Protein AF-A0A974WZS3-F1 (afdb_monomer)

pLDDT: mean 86.83, std 19.79, range [39.84, 98.69]

Sequence (137 aa):
MKKLIKIKSWFLALTVVLAVFVGTGCDVDNNHLTLREFTDHLSKSGVKVEQVQPIEADVIKAQKAVAVKIAGSEIGVYKFNIDFKNQAKRLKRIHKNGYVYMLGLKFPVVVKGTFVLVNVHKNPEKHKILKALETFK

Solvent-accessible surface area (backbone atoms only — not comparable to full-atom values): 8282 Å² total; per-residue (Å²): 136,90,80,88,81,89,79,75,96,74,84,72,90,76,88,88,74,85,75,80,75,72,74,77,67,82,68,48,74,32,52,85,60,51,75,63,57,51,55,51,47,36,42,77,58,72,39,66,71,78,46,77,44,81,47,80,24,66,66,76,61,35,74,40,30,32,36,40,29,34,85,95,33,67,27,43,41,32,34,40,51,59,90,41,65,69,38,34,55,47,51,54,49,35,60,75,67,39,39,49,60,50,98,89,40,83,41,60,46,51,70,58,68,34,34,40,31,32,49,48,92,77,30,88,55,33,67,56,54,55,57,35,52,73,77,64,100

Radius of gyration: 24.81 Å; Cα contacts (8 Å, |Δi|>4): 198; chains: 1; bounding box: 29×34×100 Å

Nearest PDB structures (foldseek):
  4ocv-assembly1_A  TM=4.855E-01  e=3.730E-01  Bifidobacterium longum subsp. infantis ATCC 15697 = JCM 1222 = DSM 20088
  7tmu-assembly4_D  TM=3.097E-01  e=2.311E-01  Yersinia pestis CO92
  6st5-assembly1_A  TM=4.375E-01  e=1.234E+00  Bacillus licheniformis
  5jh6-assembly1_A  TM=3.667E-01  e=1.234E+00  Homo sapiens
  7bmk-assembly1_B  TM=3.391E-01  e=1.031E+00  Homo sapiens

Mean predicted aligned error: 9.91 Å

Secondary structure (DSSP, 8-state):
----------------------------GGGG--HHHHHHHHHHTT--EEEEEE--GGGGT-SEEEEEEETTEEEEEEE--TTSHHHHHHHHHHHHHTEEEETTEEEEEEEETTEEEESGGGSTTHHHHHHHHHS--

Foldseek 3Di:
DDDDDDDDDDPDDPDDPPPPPPVPPVPLVCLVPDPVNVVVLLVVLVFDFPDKAWDDQCQLDAPGWIWTATPNDTKIKGFHRVVDVVSVVSLVVCVVVQWDDGPNDIFGWDDQRRIIMTPLVVDPCSVSSVVSSVPND

Structure (mmCIF, N/CA/C/O backbone):
data_AF-A0A974WZS3-F1
#
_entry.id   AF-A0A974WZS3-F1
#
loop_
_atom_site.group_PDB
_atom_site.id
_atom_site.type_symbol
_atom_site.label_atom_id
_atom_site.label_alt_id
_atom_site.label_comp_id
_atom_site.label_asym_id
_atom_site.label_entity_id
_atom_site.label_seq_id
_atom_site.pdbx_PDB_ins_code
_atom_site.Cartn_x
_atom_site.Cartn_y
_atom_site.Cartn_z
_atom_site.occupancy
_atom_site.B_iso_or_equiv
_atom_site.auth_seq_id
_atom_site.auth_comp_id
_atom_site.auth_asym_id
_atom_site.auth_atom_id
_atom_site.pdbx_PDB_model_num
ATOM 1 N N . MET A 1 1 ? -12.797 16.249 -84.310 1.00 39.84 1 MET A N 1
ATOM 2 C CA . MET A 1 1 ? -12.777 14.768 -84.251 1.00 39.84 1 MET A CA 1
ATOM 3 C C . MET A 1 1 ? -12.375 14.331 -82.850 1.00 39.84 1 MET A C 1
ATOM 5 O O . MET A 1 1 ? -11.511 14.951 -82.250 1.00 39.84 1 MET A O 1
ATOM 9 N N . LYS A 1 2 ? -13.082 13.331 -82.316 1.00 41.84 2 LYS A N 1
ATOM 10 C CA . LYS A 1 2 ? -12.991 12.807 -80.945 1.00 41.84 2 LYS A CA 1
ATOM 11 C C . LYS A 1 2 ? -11.599 12.242 -80.630 1.00 41.84 2 LYS A C 1
ATOM 13 O O . LYS A 1 2 ? -11.083 11.481 -81.441 1.00 41.84 2 LYS A O 1
ATOM 18 N N . LYS A 1 3 ? -11.108 12.459 -79.404 1.00 41.38 3 LYS A N 1
ATOM 19 C CA . LYS A 1 3 ? -10.597 11.375 -78.540 1.00 41.38 3 LYS A CA 1
ATOM 20 C C . LYS A 1 3 ? -10.484 11.838 -77.083 1.00 41.38 3 LYS A C 1
ATOM 22 O O . LYS A 1 3 ? -9.566 12.546 -76.694 1.00 41.38 3 LYS A O 1
ATOM 27 N N . LEU A 1 4 ? -11.473 11.402 -76.302 1.00 45.81 4 LEU A N 1
ATOM 28 C CA . LEU A 1 4 ? -11.401 11.251 -74.853 1.00 45.81 4 LEU A CA 1
ATOM 29 C C . LEU A 1 4 ? -10.250 10.308 -74.497 1.00 45.81 4 LEU A C 1
ATOM 31 O O . LEU A 1 4 ? -10.203 9.189 -75.007 1.00 45.81 4 LEU A O 1
ATOM 35 N N . ILE A 1 5 ? -9.410 10.712 -73.550 1.00 46.03 5 ILE A N 1
ATOM 36 C CA . ILE A 1 5 ? -8.570 9.794 -72.782 1.00 46.03 5 ILE A CA 1
ATOM 37 C C . ILE A 1 5 ? -8.863 10.069 -71.303 1.00 46.03 5 ILE A C 1
ATOM 39 O O . ILE A 1 5 ? -8.359 11.010 -70.701 1.00 46.03 5 ILE A O 1
ATOM 43 N N . LYS A 1 6 ? -9.765 9.254 -70.742 1.00 48.22 6 LYS A N 1
ATOM 44 C CA . LYS A 1 6 ? -9.979 9.109 -69.298 1.00 48.22 6 LYS A CA 1
ATOM 45 C C . LYS A 1 6 ? -8.771 8.372 -68.723 1.00 48.22 6 LYS A C 1
ATOM 47 O O . LYS A 1 6 ? -8.599 7.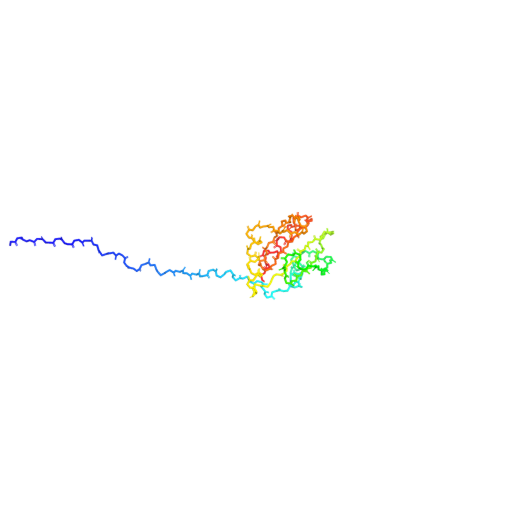193 -69.026 1.00 48.22 6 LYS A O 1
ATOM 52 N N . ILE A 1 7 ? -7.989 9.016 -67.860 1.00 53.88 7 ILE A N 1
ATOM 53 C CA . ILE A 1 7 ? -6.983 8.328 -67.042 1.00 53.88 7 ILE A CA 1
ATOM 54 C C . ILE A 1 7 ? -7.296 8.567 -65.562 1.00 53.88 7 ILE A C 1
ATOM 56 O O . ILE A 1 7 ? -7.048 9.623 -64.998 1.00 53.88 7 ILE A O 1
ATOM 60 N N . LYS A 1 8 ? -7.942 7.532 -65.015 1.00 40.69 8 LYS A N 1
ATOM 61 C CA . LYS A 1 8 ? -7.890 6.984 -63.654 1.00 40.69 8 LYS A CA 1
ATOM 62 C C . LYS A 1 8 ? -7.770 7.962 -62.478 1.00 40.69 8 LYS A C 1
ATOM 64 O O . LYS A 1 8 ? -6.693 8.341 -62.040 1.00 40.69 8 LYS A O 1
ATOM 69 N N . SER A 1 9 ? -8.944 8.186 -61.886 1.00 52.47 9 SER A N 1
ATOM 70 C CA . SER A 1 9 ? -9.182 8.260 -60.442 1.00 52.47 9 SER A CA 1
ATOM 71 C C . SER A 1 9 ? -8.251 7.317 -59.664 1.00 52.47 9 SER A C 1
ATOM 73 O O . SER A 1 9 ? -8.446 6.107 -59.695 1.00 52.47 9 SER A O 1
ATOM 75 N N . TRP A 1 10 ? -7.220 7.887 -59.037 1.00 48.75 10 TRP A N 1
ATOM 76 C CA . TRP A 1 10 ? -6.419 7.324 -57.939 1.00 48.75 10 TRP A CA 1
ATOM 77 C C . TRP A 1 10 ? -5.463 8.407 -57.412 1.00 48.75 10 TRP A C 1
ATOM 79 O O . TRP A 1 10 ? -4.250 8.242 -57.365 1.00 48.75 10 TRP A O 1
ATOM 89 N N . PHE A 1 11 ? -6.017 9.552 -57.008 1.00 44.28 11 PHE A N 1
ATOM 90 C CA . PHE A 1 11 ? -5.315 10.430 -56.074 1.00 44.28 11 PHE A CA 1
ATOM 91 C C . PHE A 1 11 ? -5.720 9.999 -54.670 1.00 44.28 11 PHE A C 1
ATOM 93 O O . PHE A 1 11 ? -6.739 10.422 -54.128 1.00 44.28 11 PHE A O 1
ATOM 100 N N . LEU A 1 12 ? -4.945 9.034 -54.167 1.00 47.12 12 LEU A N 1
ATOM 101 C CA . LEU A 1 12 ? -4.974 8.554 -52.796 1.00 47.12 12 LEU A CA 1
ATOM 102 C C . LEU A 1 12 ? -4.981 9.743 -51.834 1.00 47.12 12 LEU A C 1
ATOM 104 O O . LEU A 1 12 ? -4.123 10.621 -51.908 1.00 47.12 12 LEU A O 1
ATOM 108 N N . ALA A 1 13 ? -5.944 9.702 -50.917 1.00 49.38 13 ALA A N 1
ATOM 109 C CA . ALA A 1 13 ? -6.003 10.489 -49.702 1.00 49.38 13 ALA A CA 1
ATOM 110 C C . ALA A 1 13 ? -4.684 10.350 -48.926 1.00 49.38 13 ALA A C 1
ATOM 112 O O . ALA A 1 13 ? -4.463 9.392 -48.187 1.00 49.38 13 ALA A O 1
ATOM 113 N N . LEU A 1 14 ? -3.785 11.300 -49.146 1.00 50.16 14 LEU A N 1
ATOM 114 C CA . LEU A 1 14 ? -2.580 11.497 -48.364 1.00 50.16 14 LEU A CA 1
ATOM 115 C C . LEU A 1 14 ? -2.917 12.553 -47.301 1.00 50.16 14 LEU A C 1
ATOM 117 O O . LEU A 1 14 ? -3.597 13.521 -47.618 1.00 50.16 14 LEU A O 1
ATOM 121 N N . THR A 1 15 ? -2.432 12.330 -46.076 1.00 49.62 15 THR A N 1
ATOM 122 C CA . THR A 1 15 ? -2.374 13.265 -44.929 1.00 49.62 15 THR A CA 1
ATOM 123 C C . THR A 1 15 ? -3.603 13.441 -44.017 1.00 49.62 15 THR A C 1
ATOM 125 O O . THR A 1 15 ? -3.897 14.544 -43.572 1.00 49.62 15 THR A O 1
ATOM 128 N N . VAL A 1 16 ? -4.225 12.344 -43.562 1.00 51.34 16 VAL A N 1
ATOM 129 C CA . VAL A 1 16 ? -4.921 12.323 -42.249 1.00 51.34 16 VAL A CA 1
ATOM 130 C C . VAL A 1 16 ? -4.456 11.127 -41.423 1.00 51.34 16 VAL A C 1
ATOM 132 O O . VAL A 1 16 ? -5.199 10.178 -41.255 1.00 51.34 16 VAL A O 1
ATOM 135 N N . VAL A 1 17 ? -3.220 11.149 -40.920 1.00 49.09 17 VAL A N 1
ATOM 136 C CA . VAL A 1 17 ? -2.831 10.431 -39.688 1.00 49.09 17 VAL A CA 1
ATOM 137 C C . VAL A 1 17 ? -1.623 11.167 -39.102 1.00 49.09 17 VAL A C 1
ATOM 139 O O . VAL A 1 17 ? -0.487 10.704 -39.182 1.00 49.09 17 VAL A O 1
ATOM 142 N N . LEU A 1 18 ? -1.841 12.353 -38.525 1.00 45.41 18 LEU A N 1
ATOM 143 C CA . LEU A 1 18 ? -0.910 12.841 -37.511 1.00 45.41 18 LEU A CA 1
ATOM 144 C C . LEU A 1 18 ? -1.194 11.980 -36.282 1.00 45.41 18 LEU A C 1
ATOM 146 O O . LEU A 1 18 ? -2.146 12.215 -35.541 1.00 45.41 18 LEU A O 1
ATOM 150 N N . ALA A 1 19 ? -0.449 10.882 -36.183 1.00 49.78 19 ALA A N 1
ATOM 151 C CA . ALA A 1 19 ? -0.536 9.933 -35.098 1.00 49.78 19 ALA A CA 1
ATOM 152 C C . ALA A 1 19 ? -0.311 10.685 -33.785 1.00 49.78 19 ALA A C 1
ATOM 154 O O . ALA A 1 19 ? 0.811 11.038 -33.429 1.00 49.78 19 ALA A O 1
ATOM 155 N N . VAL A 1 20 ? -1.410 10.929 -33.077 1.00 51.53 20 VAL A N 1
ATOM 156 C CA . VAL A 1 20 ? -1.437 11.284 -31.665 1.00 51.53 20 VAL A CA 1
ATOM 157 C C . VAL A 1 20 ? -0.898 10.068 -30.909 1.00 51.53 20 VAL A C 1
ATOM 159 O O . VAL A 1 20 ? -1.636 9.282 -30.325 1.00 51.53 20 VAL A O 1
ATOM 162 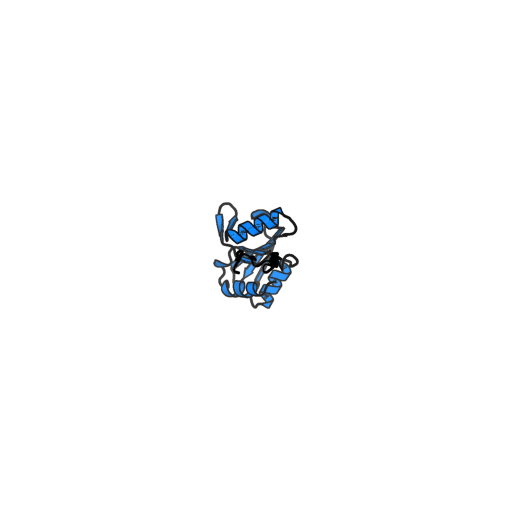N N . PHE A 1 21 ? 0.420 9.878 -30.948 1.00 50.22 21 PHE A N 1
ATOM 163 C CA . PHE A 1 21 ? 1.134 9.116 -29.938 1.00 50.22 21 PHE A CA 1
ATOM 164 C C . PHE A 1 21 ? 1.197 10.016 -28.703 1.00 50.22 21 PHE A C 1
ATOM 166 O O . PHE A 1 21 ? 2.237 10.570 -28.352 1.00 50.22 21 PHE A O 1
ATOM 173 N N . VAL A 1 22 ? 0.054 10.176 -28.028 1.00 52.31 22 VAL A N 1
ATOM 174 C CA . VAL A 1 22 ? 0.092 10.441 -26.592 1.00 52.31 22 VAL A CA 1
ATOM 175 C C . VAL A 1 22 ? 0.692 9.174 -26.018 1.00 52.31 22 VAL A C 1
ATOM 177 O O . VAL A 1 22 ? 0.020 8.157 -25.851 1.00 52.31 22 VAL A O 1
ATOM 180 N N . GLY A 1 23 ? 2.004 9.213 -25.802 1.00 43.25 23 GLY A N 1
ATOM 181 C CA . GLY A 1 23 ? 2.637 8.299 -24.884 1.00 43.25 23 GLY A CA 1
ATOM 182 C C . GLY A 1 23 ? 1.904 8.471 -23.567 1.00 43.25 23 GLY A C 1
ATOM 183 O O . GLY A 1 23 ? 2.159 9.420 -22.834 1.00 43.25 23 GLY A O 1
ATOM 184 N N . THR A 1 24 ? 0.973 7.566 -23.272 1.00 47.62 24 THR A N 1
ATOM 185 C CA . THR A 1 24 ? 0.536 7.313 -21.908 1.00 47.62 24 THR A CA 1
ATOM 186 C C . THR A 1 24 ? 1.757 6.734 -21.208 1.00 47.62 24 THR A C 1
ATOM 188 O O . THR A 1 24 ? 1.893 5.519 -21.035 1.00 47.62 24 THR A O 1
ATOM 191 N N . GLY A 1 25 ? 2.715 7.601 -20.873 1.00 42.25 25 GLY A N 1
ATOM 192 C CA . GLY A 1 25 ? 3.593 7.336 -19.762 1.00 42.25 25 GLY A CA 1
ATOM 193 C C . GLY A 1 25 ? 2.643 6.998 -18.631 1.00 42.25 25 GLY A C 1
ATOM 194 O O . GLY A 1 25 ? 1.827 7.829 -18.243 1.00 42.25 25 GLY A O 1
ATOM 195 N N . CYS A 1 26 ? 2.658 5.744 -18.178 1.00 54.16 26 CYS A N 1
ATOM 196 C CA . CYS A 1 26 ? 2.200 5.433 -16.835 1.00 54.16 26 CYS A CA 1
ATOM 197 C C . CYS A 1 26 ? 3.137 6.19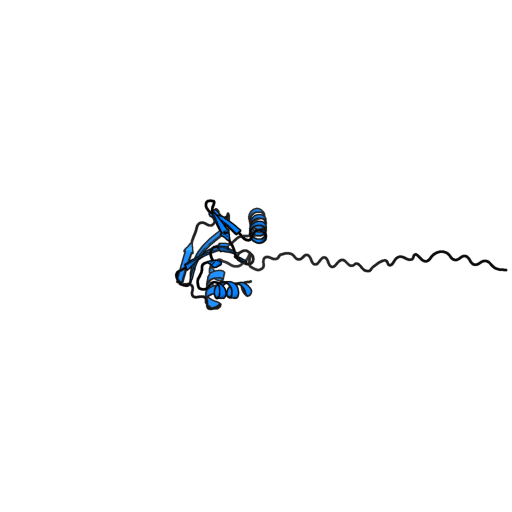9 -15.910 1.00 54.16 26 CYS A C 1
ATOM 199 O O . CYS A 1 26 ? 4.081 5.617 -15.374 1.00 54.16 26 CYS A O 1
ATOM 201 N N . ASP A 1 27 ? 2.930 7.506 -15.817 1.00 53.34 27 ASP A N 1
ATOM 202 C CA . ASP A 1 27 ? 3.527 8.299 -14.784 1.00 53.34 27 ASP A CA 1
ATOM 203 C C . ASP A 1 27 ? 2.885 7.768 -13.518 1.00 53.34 27 ASP A C 1
ATOM 205 O O . ASP A 1 27 ? 1.659 7.781 -13.341 1.00 53.34 27 ASP A O 1
ATOM 209 N N . VAL A 1 28 ? 3.700 7.091 -12.721 1.00 65.25 28 VAL A N 1
ATOM 210 C CA . VAL A 1 28 ? 3.228 6.572 -11.455 1.00 65.25 28 VAL A CA 1
ATOM 211 C C . VAL A 1 28 ? 3.288 7.757 -10.511 1.00 65.25 28 VAL A C 1
ATOM 213 O O . VAL A 1 28 ? 4.279 7.943 -9.811 1.00 65.25 28 VAL A O 1
ATOM 216 N N . ASP A 1 29 ? 2.214 8.544 -10.571 1.00 74.81 29 ASP A N 1
ATOM 217 C CA . ASP A 1 29 ? 2.035 9.881 -9.986 1.00 74.81 29 ASP A CA 1
ATOM 218 C C . ASP A 1 29 ? 2.639 9.993 -8.573 1.00 74.81 29 ASP A C 1
ATOM 220 O O . ASP A 1 29 ? 3.388 10.908 -8.250 1.00 74.81 29 ASP A O 1
ATOM 224 N N . ASN A 1 30 ? 2.481 8.936 -7.775 1.00 89.62 30 ASN A N 1
ATOM 225 C CA . ASN A 1 30 ? 2.871 8.905 -6.371 1.00 89.62 30 ASN A CA 1
ATOM 226 C C . ASN A 1 30 ? 4.268 8.321 -6.050 1.00 89.62 30 ASN A C 1
ATOM 228 O O . ASN A 1 30 ? 4.505 7.930 -4.900 1.00 89.62 30 ASN A O 1
ATOM 232 N N . ASN A 1 31 ? 5.211 8.196 -7.000 1.00 93.75 31 ASN A N 1
ATOM 233 C CA . ASN A 1 31 ? 6.560 7.677 -6.674 1.00 93.75 31 ASN A CA 1
ATOM 234 C C . ASN A 1 31 ? 7.277 8.547 -5.624 1.00 93.75 31 ASN A C 1
ATOM 236 O O . ASN A 1 31 ? 8.005 8.017 -4.785 1.00 93.75 31 ASN A O 1
ATOM 240 N N . HIS A 1 32 ? 7.004 9.850 -5.614 1.00 94.69 32 HIS A N 1
ATOM 241 C CA . HIS A 1 32 ? 7.567 10.812 -4.669 1.00 94.69 32 HIS A CA 1
ATOM 242 C C . HIS A 1 32 ? 7.014 10.670 -3.233 1.00 94.69 32 HIS A C 1
ATOM 244 O O . HIS A 1 32 ? 7.717 11.007 -2.283 1.00 94.69 32 HIS A O 1
ATOM 250 N N . LEU A 1 33 ? 5.808 10.111 -3.056 1.00 96.69 33 LEU A N 1
ATOM 251 C CA . LEU A 1 33 ? 5.148 10.005 -1.749 1.00 96.69 33 LEU A CA 1
ATOM 252 C C . LEU A 1 33 ? 5.765 8.939 -0.843 1.00 96.69 33 LEU A C 1
ATOM 254 O O . LEU A 1 33 ? 6.117 7.846 -1.269 1.00 96.69 33 LEU A O 1
ATOM 258 N N . THR A 1 34 ? 5.818 9.192 0.451 1.00 97.75 34 THR A N 1
ATOM 259 C CA . THR A 1 34 ? 6.366 8.307 1.479 1.00 97.75 34 THR A CA 1
ATOM 260 C C . THR A 1 34 ? 5.298 7.412 2.118 1.00 97.75 34 THR A C 1
ATOM 262 O O . THR A 1 34 ? 4.095 7.611 1.965 1.00 97.75 34 THR A O 1
ATOM 265 N N . LEU A 1 35 ? 5.733 6.408 2.894 1.00 97.88 35 LEU A N 1
ATOM 266 C CA . LEU A 1 35 ? 4.818 5.594 3.711 1.00 97.88 35 LEU A CA 1
ATOM 267 C C . LEU A 1 35 ? 4.105 6.425 4.789 1.00 97.88 35 LEU A C 1
ATOM 269 O O . LEU A 1 35 ? 2.977 6.103 5.145 1.00 97.88 35 LEU A O 1
ATOM 273 N N . ARG A 1 36 ? 4.740 7.501 5.273 1.00 97.62 36 ARG A N 1
ATOM 274 C CA . ARG A 1 36 ? 4.125 8.435 6.221 1.00 97.62 36 ARG A CA 1
ATOM 275 C C . ARG A 1 36 ? 3.004 9.231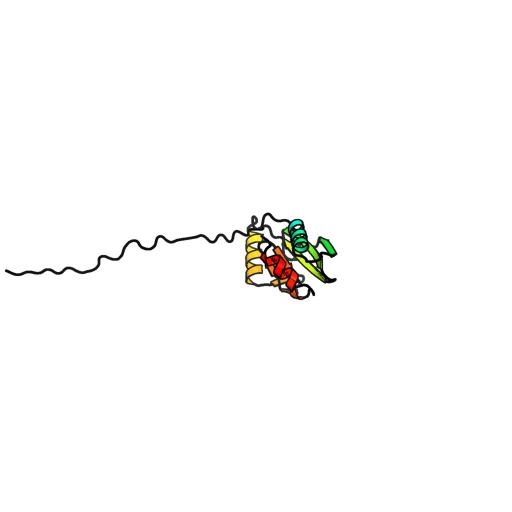 5.562 1.00 97.62 36 ARG A C 1
ATOM 277 O O . ARG A 1 36 ? 1.905 9.284 6.096 1.00 97.62 36 ARG A O 1
ATOM 284 N N . GLU A 1 37 ? 3.249 9.785 4.378 1.00 98.00 37 GLU A N 1
ATOM 285 C CA . GLU A 1 37 ? 2.216 10.517 3.635 1.00 98.00 37 GLU A CA 1
ATOM 286 C C . GLU A 1 37 ? 1.031 9.617 3.275 1.00 98.00 37 GLU A C 1
ATOM 288 O O . GLU A 1 37 ? -0.115 10.052 3.337 1.00 98.00 37 GLU A O 1
ATOM 293 N N . PHE A 1 38 ? 1.282 8.335 2.995 1.00 98.06 38 PHE A N 1
ATOM 294 C CA . PHE A 1 38 ? 0.223 7.343 2.840 1.00 98.06 38 PHE A CA 1
ATOM 295 C C . PHE A 1 38 ? -0.627 7.182 4.116 1.00 98.06 38 PHE A C 1
ATOM 297 O O . PHE A 1 38 ? -1.856 7.227 4.046 1.00 98.06 38 PHE A O 1
ATOM 304 N N . THR A 1 39 ? -0.009 7.008 5.290 1.00 97.81 39 THR A N 1
ATOM 305 C CA . THR A 1 39 ? -0.757 6.851 6.553 1.00 97.81 39 THR A CA 1
ATOM 306 C C . THR A 1 39 ? -1.481 8.132 6.966 1.00 97.81 39 THR A C 1
ATOM 308 O O . THR A 1 39 ? -2.606 8.076 7.474 1.00 97.81 39 THR A O 1
ATOM 311 N N . ASP A 1 40 ? -0.880 9.288 6.692 1.00 98.06 40 ASP A N 1
ATOM 312 C CA . ASP A 1 40 ? -1.498 10.594 6.916 1.00 98.06 40 ASP A CA 1
ATOM 313 C C . ASP A 1 40 ? -2.715 10.774 5.998 1.00 98.06 40 ASP A C 1
ATOM 315 O O . ASP A 1 40 ? -3.761 11.249 6.441 1.00 98.06 40 ASP A O 1
ATOM 319 N N . HIS A 1 41 ? -2.623 10.342 4.736 1.00 98.06 41 HIS A N 1
ATOM 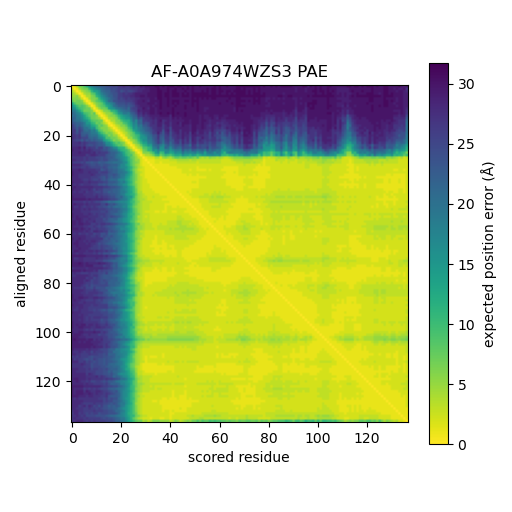320 C CA . HIS A 1 41 ? -3.732 10.378 3.779 1.00 98.06 41 HIS A CA 1
ATOM 321 C C . HIS A 1 41 ? -4.905 9.491 4.197 1.00 98.06 41 HIS A C 1
ATOM 323 O O . HIS A 1 41 ? -6.057 9.924 4.121 1.00 98.06 41 HIS A O 1
ATOM 329 N N . LEU A 1 42 ? -4.636 8.275 4.689 1.00 97.88 42 LEU A N 1
ATOM 330 C CA . LEU A 1 42 ? -5.676 7.411 5.258 1.00 97.88 42 LEU A CA 1
ATOM 331 C C . LEU A 1 42 ? -6.414 8.122 6.399 1.00 97.88 42 LEU A C 1
ATOM 333 O O . LEU A 1 42 ? -7.646 8.177 6.402 1.00 97.88 42 LEU A O 1
ATOM 337 N N . SER A 1 43 ? -5.657 8.730 7.312 1.00 97.69 43 SER A N 1
ATOM 338 C CA . SER A 1 43 ? -6.205 9.435 8.474 1.00 97.69 43 SER A CA 1
ATOM 339 C C . SER A 1 43 ? -7.053 10.642 8.059 1.00 97.69 43 SER A C 1
ATOM 341 O O . SER A 1 43 ? -8.188 10.789 8.513 1.00 97.69 43 SER A O 1
ATOM 343 N N . LYS A 1 44 ? -6.559 11.456 7.115 1.00 97.75 44 LYS A N 1
ATOM 344 C CA . LYS A 1 44 ? -7.296 12.590 6.521 1.00 97.75 44 LYS A CA 1
ATOM 345 C C . LYS A 1 44 ? -8.563 12.155 5.780 1.00 97.75 44 LYS A C 1
ATOM 347 O O . LYS A 1 44 ? -9.527 12.909 5.725 1.00 97.75 44 LYS A O 1
ATOM 352 N N . SER A 1 45 ? -8.577 10.936 5.246 1.00 97.19 45 SER A N 1
ATOM 353 C CA . SER A 1 45 ? -9.728 10.348 4.550 1.00 97.19 45 SER A CA 1
ATOM 354 C C . SER A 1 45 ? -10.747 9.693 5.496 1.00 97.19 45 SER A C 1
ATOM 356 O O . SER A 1 45 ? -11.693 9.054 5.033 1.00 97.19 45 SER A O 1
ATOM 358 N N . GLY A 1 46 ? -10.572 9.828 6.816 1.00 96.75 46 GLY A N 1
ATOM 359 C CA . GLY A 1 46 ? -11.493 9.295 7.823 1.00 96.75 46 GLY A CA 1
ATOM 360 C C . GLY A 1 46 ? -11.267 7.822 8.184 1.00 96.75 46 GLY A C 1
ATOM 361 O O . GLY A 1 46 ? -12.151 7.204 8.781 1.00 96.75 46 GLY A O 1
ATOM 362 N N . VAL A 1 47 ? -10.113 7.246 7.832 1.00 97.88 47 VAL A N 1
ATOM 363 C CA . VAL A 1 47 ? -9.694 5.908 8.281 1.00 97.88 47 VAL A CA 1
ATOM 364 C C . VAL A 1 47 ? -8.889 6.055 9.568 1.00 97.88 47 VAL A C 1
ATOM 366 O O . VAL A 1 47 ? -7.844 6.701 9.580 1.00 97.88 47 VAL A O 1
ATOM 369 N N . LYS A 1 48 ? -9.345 5.444 10.664 1.00 97.75 48 LYS A N 1
ATOM 370 C CA . LYS A 1 48 ? -8.633 5.521 11.945 1.00 97.75 48 LYS A CA 1
ATOM 371 C C . LYS A 1 48 ? -7.419 4.589 11.928 1.00 97.75 48 LYS A C 1
ATOM 373 O O . LYS A 1 48 ? -7.565 3.374 12.037 1.00 97.75 48 LYS A O 1
ATOM 378 N N . VAL A 1 49 ? -6.225 5.167 11.829 1.00 97.94 49 VAL A N 1
ATOM 379 C CA . VAL A 1 49 ? -4.961 4.435 11.977 1.00 97.94 49 VAL A CA 1
ATOM 380 C C . VAL A 1 49 ? -4.659 4.257 13.466 1.00 97.94 49 VAL A C 1
ATOM 382 O O . VAL A 1 49 ? -4.474 5.231 14.188 1.00 97.94 49 VAL A O 1
ATOM 385 N N . GLU A 1 50 ? -4.636 3.011 13.935 1.00 98.31 50 GLU A N 1
ATOM 386 C CA . GLU A 1 50 ? -4.383 2.669 15.342 1.00 98.31 50 GLU A CA 1
ATOM 387 C C . GLU A 1 50 ? -2.888 2.542 15.638 1.00 98.31 50 GLU A C 1
ATOM 389 O O . GLU A 1 50 ? -2.424 2.928 16.706 1.00 98.31 50 GLU A O 1
ATOM 394 N N . GLN A 1 51 ? -2.139 1.976 14.692 1.00 98.12 51 GLN A N 1
ATOM 395 C CA . GLN A 1 51 ? -0.716 1.698 14.838 1.00 98.12 51 GLN A CA 1
ATOM 396 C C . GLN A 1 51 ? -0.053 1.608 13.464 1.00 98.12 51 GLN A C 1
ATOM 398 O O . GLN A 1 51 ? -0.661 1.142 12.498 1.00 98.12 51 GLN A O 1
ATOM 403 N N . VAL A 1 52 ? 1.212 2.021 13.398 1.00 98.44 52 VAL A N 1
ATOM 404 C CA . VAL A 1 52 ? 2.089 1.842 12.238 1.00 98.44 52 VAL A CA 1
AT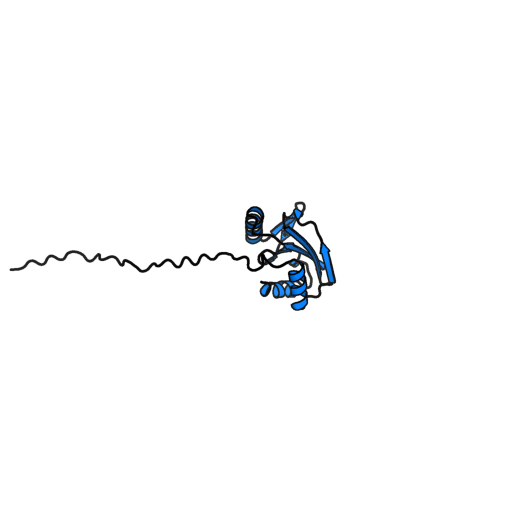OM 405 C C . VAL A 1 52 ? 3.398 1.244 12.732 1.00 98.44 52 VAL A C 1
ATOM 407 O O . VAL A 1 52 ? 4.006 1.786 13.654 1.00 98.44 52 VAL A O 1
ATOM 410 N N . GLN A 1 53 ? 3.840 0.145 12.129 1.00 98.00 53 GLN A N 1
ATOM 411 C CA . GLN A 1 53 ? 5.114 -0.489 12.472 1.00 98.00 53 GLN A CA 1
ATOM 412 C C . GLN A 1 53 ? 5.861 -0.951 11.217 1.00 98.00 53 GLN A C 1
ATOM 414 O O . GLN A 1 53 ? 5.220 -1.364 10.249 1.00 98.00 53 GLN A O 1
ATOM 419 N N . PRO A 1 54 ? 7.201 -0.880 11.190 1.00 97.94 54 PRO A N 1
ATOM 420 C CA . PRO A 1 54 ? 7.980 -1.383 10.066 1.00 97.94 54 PRO A CA 1
ATOM 421 C C . PRO A 1 54 ? 7.824 -2.901 9.930 1.00 97.94 54 PRO A C 1
ATOM 423 O O . PRO A 1 54 ? 7.697 -3.615 10.923 1.00 97.94 54 PRO A O 1
ATOM 426 N N . ILE A 1 55 ? 7.849 -3.384 8.690 1.00 97.44 55 ILE A N 1
ATOM 427 C CA . ILE A 1 55 ? 7.877 -4.816 8.364 1.00 97.44 55 ILE A CA 1
ATOM 428 C C . ILE A 1 55 ? 8.910 -5.079 7.268 1.00 97.44 55 ILE A C 1
ATOM 430 O O . ILE A 1 55 ? 9.349 -4.159 6.575 1.00 97.44 55 ILE A O 1
ATOM 434 N N . GLU A 1 56 ? 9.263 -6.348 7.076 1.00 96.88 56 GLU A N 1
ATOM 435 C CA . GLU A 1 56 ? 10.235 -6.764 6.067 1.00 96.88 56 GLU A CA 1
ATOM 436 C C . GLU A 1 56 ? 9.747 -6.470 4.643 1.00 96.88 56 GLU A C 1
ATOM 438 O O . GLU A 1 56 ? 8.842 -7.122 4.119 1.00 96.88 56 GLU A O 1
ATOM 443 N N . ALA A 1 57 ? 10.366 -5.490 3.982 1.00 96.81 57 ALA A N 1
ATOM 444 C CA . ALA A 1 57 ? 10.036 -5.119 2.604 1.00 96.81 57 ALA A CA 1
ATOM 445 C C . ALA A 1 57 ? 10.542 -6.151 1.579 1.00 96.81 57 ALA A C 1
ATOM 447 O O . ALA A 1 57 ? 9.973 -6.305 0.489 1.00 96.81 57 ALA A O 1
ATOM 448 N N . ASP A 1 58 ? 11.604 -6.880 1.932 1.00 95.88 58 ASP A N 1
ATOM 449 C CA . ASP A 1 58 ? 12.287 -7.814 1.041 1.00 95.88 58 ASP A CA 1
ATOM 450 C C . ASP A 1 58 ? 11.444 -9.064 0.723 1.00 95.88 58 ASP A C 1
ATOM 452 O O . ASP A 1 58 ? 11.624 -9.675 -0.332 1.00 95.88 58 ASP A O 1
ATOM 456 N N . VAL A 1 59 ? 10.419 -9.369 1.532 1.00 94.94 59 VAL A N 1
ATOM 457 C CA . VAL A 1 59 ? 9.482 -10.490 1.295 1.00 94.94 59 VAL A CA 1
ATOM 458 C C . VAL A 1 59 ? 8.809 -10.430 -0.079 1.00 94.94 59 VAL A C 1
ATOM 460 O O . VAL A 1 59 ? 8.533 -11.469 -0.675 1.00 94.94 59 VAL A O 1
ATOM 463 N N . ILE A 1 60 ? 8.607 -9.225 -0.627 1.00 95.75 60 ILE A N 1
ATOM 464 C CA . ILE A 1 60 ? 8.171 -9.027 -2.017 1.00 95.75 60 ILE A CA 1
ATOM 465 C C . ILE A 1 60 ? 9.164 -8.210 -2.855 1.00 95.75 60 ILE A C 1
ATOM 467 O O . ILE A 1 60 ? 8.856 -7.875 -4.003 1.00 95.75 60 ILE A O 1
ATOM 471 N N . LYS A 1 61 ? 10.374 -7.953 -2.340 1.00 96.62 61 LYS A N 1
ATOM 472 C CA . LYS A 1 61 ? 11.412 -7.095 -2.944 1.00 96.62 61 LYS A CA 1
ATOM 473 C C . LYS A 1 61 ? 10.931 -5.654 -3.195 1.00 96.62 61 LYS A C 1
ATOM 475 O O . LYS A 1 61 ? 11.145 -5.115 -4.284 1.00 96.62 61 LYS A O 1
ATOM 480 N N . ALA A 1 62 ? 10.233 -5.070 -2.221 1.00 97.56 62 ALA A N 1
ATOM 481 C CA . ALA A 1 62 ? 9.862 -3.653 -2.210 1.00 97.56 62 ALA A CA 1
ATOM 482 C C . ALA A 1 62 ? 10.995 -2.785 -1.623 1.00 97.56 62 ALA A C 1
ATOM 484 O O . ALA A 1 62 ? 11.937 -3.311 -1.036 1.00 97.56 62 ALA A O 1
ATOM 485 N N . GLN A 1 63 ? 10.910 -1.459 -1.764 1.00 97.75 63 GLN A N 1
ATOM 486 C CA . GLN A 1 63 ? 11.897 -0.529 -1.201 1.00 97.75 63 GLN A CA 1
ATOM 487 C C . GLN A 1 63 ? 11.719 -0.352 0.313 1.00 97.75 63 GLN A C 1
ATOM 489 O O . GLN A 1 63 ? 12.697 -0.334 1.054 1.00 97.75 63 GLN A O 1
ATOM 494 N N . LYS A 1 64 ? 10.475 -0.168 0.765 1.00 98.19 64 LYS A N 1
ATOM 495 C CA . LYS A 1 64 ? 10.106 0.022 2.176 1.00 98.19 64 LYS A CA 1
ATOM 496 C C . LYS A 1 64 ? 8.741 -0.603 2.435 1.00 98.19 64 LYS A C 1
ATOM 498 O O . LYS A 1 64 ? 7.934 -0.705 1.509 1.00 98.19 64 LYS A O 1
ATOM 503 N N . ALA A 1 65 ? 8.466 -0.975 3.681 1.00 98.38 65 ALA A N 1
ATOM 504 C CA . ALA A 1 65 ? 7.169 -1.510 4.060 1.00 98.38 65 ALA A CA 1
ATOM 505 C C . ALA A 1 65 ? 6.798 -1.191 5.511 1.00 98.38 65 ALA A C 1
ATOM 507 O O . ALA A 1 65 ? 7.670 -1.066 6.372 1.00 98.38 65 ALA A O 1
ATOM 508 N N . VAL A 1 66 ? 5.496 -1.079 5.766 1.00 98.69 66 VAL A N 1
ATOM 509 C CA . VAL A 1 66 ? 4.907 -0.971 7.109 1.00 98.69 66 VAL A CA 1
ATOM 510 C C . VAL A 1 66 ? 3.658 -1.844 7.211 1.00 98.69 66 VAL A C 1
ATOM 512 O O . VAL A 1 66 ? 2.944 -2.029 6.225 1.00 98.69 66 VAL A O 1
ATOM 515 N N . ALA A 1 67 ? 3.375 -2.352 8.404 1.00 98.50 67 ALA A N 1
ATOM 516 C CA . ALA A 1 67 ? 2.045 -2.805 8.781 1.00 98.50 67 ALA A CA 1
ATOM 517 C C . ALA A 1 67 ? 1.272 -1.626 9.379 1.00 98.50 67 ALA A C 1
ATOM 519 O O . ALA A 1 67 ? 1.808 -0.864 10.189 1.00 98.50 67 ALA A O 1
ATOM 520 N N . VAL A 1 68 ? 0.019 -1.472 8.960 1.00 98.62 68 VAL A N 1
ATOM 521 C CA . VAL A 1 68 ? -0.899 -0.440 9.445 1.00 98.62 68 VAL A CA 1
ATOM 522 C C . VAL A 1 68 ? -2.098 -1.138 10.066 1.00 98.62 68 VAL A C 1
ATOM 524 O O . VAL A 1 68 ? -2.794 -1.899 9.389 1.00 98.62 68 VAL A O 1
ATOM 527 N N . LYS A 1 69 ? -2.336 -0.889 11.353 1.00 98.56 69 LYS A N 1
ATOM 528 C CA . LYS A 1 69 ? -3.469 -1.447 12.090 1.00 98.56 69 LYS A CA 1
ATOM 529 C C . LYS A 1 69 ? -4.674 -0.518 11.983 1.00 98.56 69 LYS A C 1
ATOM 531 O O . LYS A 1 69 ? -4.577 0.666 12.308 1.00 98.56 69 LYS A O 1
ATOM 536 N N . ILE A 1 70 ? -5.792 -1.055 11.504 1.00 98.50 70 ILE A N 1
ATOM 537 C CA . ILE A 1 70 ? -7.052 -0.342 11.262 1.00 98.50 70 ILE A CA 1
ATOM 538 C C . ILE A 1 70 ? -8.193 -1.250 11.721 1.00 98.50 70 ILE A C 1
ATOM 540 O O . ILE A 1 70 ? -8.319 -2.372 11.222 1.00 98.50 70 ILE A O 1
ATOM 544 N N . ALA A 1 71 ? -9.021 -0.770 12.651 1.00 97.38 71 ALA A N 1
ATOM 545 C CA . ALA A 1 71 ? -10.137 -1.519 13.232 1.00 97.38 71 ALA A CA 1
ATOM 546 C C . ALA A 1 71 ? -9.715 -2.911 13.739 1.00 97.38 71 ALA A C 1
ATOM 548 O O . ALA A 1 71 ? -10.315 -3.931 13.391 1.00 97.38 71 ALA A O 1
ATOM 549 N N . GLY A 1 72 ? -8.624 -2.963 14.507 1.00 96.88 72 GLY A N 1
ATOM 550 C CA . GLY A 1 72 ? -8.080 -4.205 15.062 1.00 96.88 72 GLY A CA 1
ATOM 551 C C . GLY A 1 72 ? -7.406 -5.155 14.060 1.00 96.88 72 GLY A C 1
ATOM 552 O O . GLY A 1 72 ? -6.867 -6.173 14.488 1.00 96.88 72 GLY A O 1
ATOM 553 N N . SER A 1 73 ? -7.391 -4.845 12.759 1.00 97.75 73 SER A N 1
ATOM 554 C CA . SER A 1 73 ? -6.820 -5.695 11.704 1.00 97.75 73 SER A CA 1
ATOM 555 C C . SER A 1 73 ? -5.655 -5.009 10.989 1.00 97.75 73 SER A C 1
ATOM 557 O O . SER A 1 73 ? -5.698 -3.811 10.714 1.00 97.75 73 SER A O 1
ATOM 559 N N . GLU A 1 74 ? -4.608 -5.768 10.664 1.00 97.75 74 GLU A N 1
ATOM 560 C CA . GLU A 1 74 ? -3.421 -5.247 9.984 1.00 97.75 74 GLU A CA 1
ATOM 561 C C . GLU A 1 74 ? -3.493 -5.411 8.464 1.00 97.75 74 GLU A C 1
ATOM 563 O O . GLU A 1 74 ? -3.798 -6.484 7.930 1.00 97.75 74 GLU A O 1
ATOM 568 N N . ILE A 1 75 ? -3.124 -4.343 7.762 1.00 98.44 75 ILE A N 1
ATOM 569 C CA . ILE A 1 75 ? -2.775 -4.376 6.343 1.00 98.44 75 ILE A CA 1
ATOM 570 C C . ILE A 1 75 ? -1.269 -4.162 6.192 1.00 98.44 75 ILE A C 1
ATOM 572 O O . ILE A 1 75 ? -0.675 -3.360 6.910 1.00 98.44 75 ILE A O 1
ATOM 576 N N . GLY A 1 76 ? -0.644 -4.854 5.242 1.00 98.44 76 GLY A N 1
ATOM 577 C CA . GLY A 1 76 ? 0.743 -4.576 4.866 1.00 98.44 76 GLY A CA 1
ATOM 578 C C . GLY A 1 76 ? 0.774 -3.585 3.711 1.00 98.44 76 GLY A C 1
ATOM 579 O O . GLY A 1 76 ? 0.044 -3.763 2.736 1.00 98.44 76 GLY A O 1
ATOM 580 N N . VAL A 1 77 ? 1.607 -2.556 3.811 1.00 98.62 77 VAL A N 1
ATOM 581 C CA . VAL A 1 77 ? 1.759 -1.498 2.810 1.00 98.62 77 VAL A CA 1
ATOM 582 C C . VAL A 1 77 ? 3.209 -1.469 2.362 1.00 98.62 77 VAL A C 1
ATOM 584 O O . VAL A 1 77 ? 4.109 -1.193 3.151 1.00 98.62 77 VAL A O 1
ATOM 587 N N . TYR A 1 78 ? 3.432 -1.744 1.084 1.00 98.56 78 TYR A N 1
ATOM 588 C CA . TYR A 1 78 ? 4.751 -1.849 0.479 1.00 98.56 78 TYR A CA 1
ATOM 589 C C . TYR A 1 78 ? 4.932 -0.746 -0.554 1.00 98.56 78 TYR A C 1
ATOM 591 O O . TYR A 1 78 ? 4.138 -0.638 -1.490 1.00 98.56 78 TYR A O 1
ATOM 599 N N . LYS A 1 79 ? 5.997 0.042 -0.417 1.00 98.31 79 LYS A N 1
ATOM 600 C CA . LYS A 1 79 ? 6.374 1.067 -1.388 1.00 98.31 79 LYS A CA 1
ATOM 601 C C . LYS A 1 79 ? 7.470 0.544 -2.308 1.00 98.31 79 LYS A C 1
ATOM 603 O O . LYS A 1 79 ? 8.511 0.072 -1.847 1.00 98.31 79 LYS A O 1
ATOM 608 N N . PHE A 1 80 ? 7.244 0.670 -3.607 1.00 97.94 80 PHE A N 1
ATOM 609 C CA . PHE A 1 80 ? 8.241 0.448 -4.647 1.00 97.94 80 PHE A CA 1
ATOM 610 C C . PHE A 1 80 ? 8.845 1.783 -5.085 1.00 97.94 80 PHE A C 1
ATOM 612 O O . PHE A 1 80 ? 8.174 2.810 -5.047 1.00 97.94 80 PHE A O 1
ATOM 619 N N . ASN A 1 81 ? 10.095 1.752 -5.538 1.00 96.50 81 ASN A N 1
ATOM 620 C CA . ASN A 1 81 ? 10.708 2.857 -6.263 1.00 96.50 81 ASN A CA 1
ATOM 621 C C . ASN A 1 81 ? 10.868 2.459 -7.733 1.00 96.50 81 ASN A C 1
ATOM 623 O O . ASN A 1 81 ? 11.640 1.553 -8.061 1.00 96.50 81 ASN A O 1
ATOM 627 N N . ILE A 1 82 ? 10.124 3.129 -8.611 1.00 95.38 82 ILE A N 1
ATOM 628 C CA . ILE A 1 82 ? 10.096 2.825 -10.046 1.00 95.38 82 ILE A CA 1
ATOM 629 C C . ILE A 1 82 ? 11.279 3.398 -10.836 1.00 95.38 82 ILE A C 1
ATOM 631 O O . ILE A 1 82 ? 11.487 2.964 -11.970 1.00 95.38 82 ILE A O 1
ATOM 635 N N . ASP A 1 83 ? 12.100 4.257 -10.230 1.00 95.06 83 ASP A N 1
ATOM 636 C CA . ASP A 1 83 ? 13.373 4.713 -10.808 1.00 95.06 83 ASP A CA 1
ATOM 637 C C . ASP A 1 83 ? 14.327 3.518 -10.994 1.00 95.06 83 ASP A C 1
ATOM 639 O O . ASP A 1 83 ? 15.167 3.483 -11.896 1.00 95.06 83 ASP A O 1
ATOM 643 N N . PHE A 1 84 ? 14.141 2.459 -10.195 1.00 94.94 84 PHE A N 1
ATOM 644 C CA . PHE A 1 84 ? 14.824 1.184 -10.374 1.00 94.94 84 PHE A CA 1
ATOM 645 C C . PHE A 1 84 ? 14.044 0.252 -11.310 1.00 94.94 84 PHE A C 1
ATOM 647 O O . PHE A 1 84 ? 13.012 -0.326 -10.951 1.00 94.94 84 PHE A O 1
ATOM 654 N N . LYS A 1 85 ? 14.614 -0.026 -12.489 1.00 95.00 85 LYS A N 1
ATOM 655 C CA . LYS A 1 85 ? 14.026 -0.889 -13.538 1.00 95.00 85 LYS A CA 1
ATOM 656 C C . LYS A 1 85 ? 13.510 -2.244 -13.026 1.00 95.00 85 LYS A C 1
ATOM 658 O O . LYS A 1 85 ? 12.455 -2.712 -13.461 1.00 95.00 85 LYS A O 1
ATOM 663 N N . ASN A 1 86 ? 14.224 -2.874 -12.090 1.00 95.88 86 ASN A N 1
ATOM 664 C CA . ASN A 1 86 ? 13.825 -4.159 -11.503 1.00 95.88 86 ASN A CA 1
ATOM 665 C C . ASN A 1 86 ? 12.550 -4.048 -10.656 1.00 95.88 86 ASN A C 1
ATOM 667 O O . ASN A 1 86 ? 11.674 -4.915 -10.748 1.00 95.88 86 ASN A O 1
ATOM 671 N N . GLN A 1 87 ? 12.425 -2.977 -9.870 1.00 96.62 87 GLN A N 1
ATOM 672 C CA . GLN A 1 87 ? 11.234 -2.695 -9.073 1.00 96.62 87 GLN A CA 1
ATOM 673 C C . GLN A 1 87 ? 10.061 -2.293 -9.970 1.00 96.62 87 GLN A C 1
ATOM 675 O O . GLN A 1 87 ? 8.980 -2.855 -9.820 1.00 96.62 87 GLN A O 1
ATOM 680 N N . ALA A 1 88 ? 10.283 -1.453 -10.986 1.00 96.31 88 ALA A N 1
ATOM 681 C CA . ALA A 1 88 ? 9.255 -1.096 -11.967 1.00 96.31 88 ALA A CA 1
ATOM 682 C C . ALA A 1 88 ? 8.692 -2.326 -12.703 1.00 96.31 88 ALA A C 1
ATOM 684 O O . ALA A 1 88 ? 7.477 -2.519 -12.786 1.00 96.31 88 ALA A O 1
ATOM 685 N N . LYS A 1 89 ? 9.563 -3.221 -13.196 1.00 96.62 89 LYS A N 1
ATOM 686 C CA . LYS A 1 89 ? 9.143 -4.478 -13.843 1.00 96.62 89 LYS A CA 1
ATOM 687 C C . LYS A 1 89 ? 8.365 -5.374 -12.879 1.00 96.62 89 LYS A C 1
ATOM 689 O O . LYS A 1 89 ? 7.408 -6.035 -13.281 1.00 96.62 89 LYS A O 1
ATOM 694 N N . ARG A 1 90 ? 8.773 -5.425 -11.611 1.00 96.69 90 ARG A N 1
ATOM 695 C CA . ARG A 1 90 ? 8.094 -6.217 -10.583 1.00 96.69 90 ARG A CA 1
ATOM 696 C C . ARG A 1 90 ? 6.713 -5.654 -10.258 1.00 96.69 90 ARG A C 1
ATOM 698 O O . ARG A 1 90 ? 5.758 -6.421 -10.323 1.00 96.69 90 ARG A O 1
ATOM 705 N N . LEU A 1 91 ? 6.600 -4.353 -10.013 1.00 97.44 91 LEU A N 1
ATOM 706 C CA . LEU A 1 91 ? 5.333 -3.670 -9.761 1.00 97.44 91 LEU A CA 1
ATOM 707 C C . LEU A 1 91 ? 4.343 -3.884 -10.914 1.00 97.44 91 LEU A C 1
ATOM 709 O O . LEU A 1 91 ? 3.208 -4.278 -10.667 1.00 97.44 91 LEU A O 1
ATOM 713 N N . LYS A 1 92 ? 4.788 -3.753 -12.174 1.00 96.31 92 LYS A N 1
ATOM 714 C CA . LYS A 1 92 ? 3.953 -4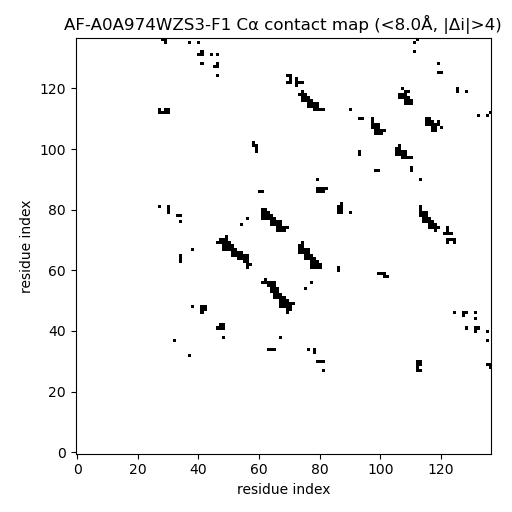.053 -13.355 1.00 96.31 92 LYS A CA 1
ATOM 715 C C . LYS A 1 92 ? 3.413 -5.487 -13.350 1.00 96.31 92 LYS A C 1
ATOM 717 O O . LYS A 1 92 ? 2.249 -5.702 -13.675 1.00 96.31 92 LYS A O 1
ATOM 722 N N . ARG A 1 93 ? 4.229 -6.476 -12.962 1.00 97.25 93 ARG A N 1
ATOM 723 C CA . ARG A 1 93 ? 3.776 -7.876 -12.834 1.00 97.25 93 ARG A CA 1
ATOM 724 C C . ARG A 1 93 ? 2.771 -8.053 -11.700 1.00 97.25 93 ARG A C 1
ATOM 726 O O . ARG A 1 93 ? 1.776 -8.735 -11.897 1.00 97.25 93 ARG A O 1
ATOM 733 N N . ILE A 1 94 ? 3.018 -7.439 -10.544 1.00 97.81 94 ILE A N 1
ATOM 734 C CA . ILE A 1 94 ? 2.102 -7.491 -9.397 1.00 97.81 94 ILE A CA 1
ATOM 735 C C . ILE A 1 94 ? 0.752 -6.878 -9.777 1.00 97.81 94 ILE A C 1
ATOM 737 O O . ILE A 1 94 ? -0.281 -7.497 -9.544 1.00 97.81 94 ILE A O 1
ATOM 741 N N . HIS A 1 95 ? 0.766 -5.715 -10.432 1.00 95.88 95 HIS A N 1
ATOM 742 C CA . HIS A 1 95 ? -0.436 -5.042 -10.916 1.00 95.88 95 HIS A CA 1
ATOM 743 C C . HIS A 1 95 ? -1.214 -5.907 -11.915 1.00 95.88 95 HIS A C 1
ATOM 745 O O . HIS A 1 95 ? -2.417 -6.082 -11.763 1.00 95.88 95 HIS A O 1
ATOM 751 N N . LYS A 1 96 ? -0.522 -6.518 -12.887 1.00 97.00 96 LYS A N 1
ATOM 752 C CA . LYS A 1 96 ? -1.140 -7.431 -13.860 1.00 97.00 96 LYS A CA 1
ATOM 753 C C . LYS A 1 96 ? -1.744 -8.679 -13.203 1.00 97.00 96 LYS A C 1
ATOM 755 O O . LYS A 1 96 ? -2.785 -9.151 -13.642 1.00 97.00 96 LYS A O 1
ATOM 760 N N . ASN A 1 97 ? -1.075 -9.233 -12.195 1.00 97.06 97 ASN A N 1
ATOM 761 C CA . ASN A 1 97 ? -1.476 -10.496 -11.578 1.00 97.06 97 ASN A CA 1
ATOM 762 C C . ASN A 1 97 ? -2.547 -10.319 -10.491 1.00 97.06 97 ASN A C 1
ATOM 764 O O . ASN A 1 97 ? -3.325 -11.238 -10.256 1.00 97.06 97 ASN A O 1
ATOM 768 N N . GLY A 1 98 ? -2.564 -9.179 -9.794 1.00 97.69 98 GLY A N 1
ATOM 769 C CA . GLY A 1 98 ? -3.474 -8.916 -8.673 1.00 97.69 98 GLY A CA 1
ATOM 770 C C . GLY A 1 98 ? -3.120 -9.661 -7.379 1.00 97.69 98 GLY A C 1
ATOM 771 O O . GLY A 1 98 ? -3.924 -9.709 -6.449 1.00 97.69 98 GLY A O 1
ATOM 772 N N . TYR A 1 99 ? -1.925 -10.253 -7.289 1.00 97.88 99 TYR A N 1
ATOM 773 C CA . TYR A 1 99 ? -1.450 -10.947 -6.090 1.00 97.88 99 TYR A CA 1
ATOM 774 C C . TYR A 1 99 ? 0.079 -10.926 -5.958 1.00 97.88 99 TYR A C 1
ATOM 776 O O . TYR A 1 99 ? 0.809 -10.684 -6.923 1.00 97.88 99 TYR A O 1
ATOM 784 N N . VAL A 1 100 ? 0.557 -11.255 -4.758 1.00 97.62 100 VAL A N 1
ATOM 785 C CA . VAL A 1 100 ? 1.961 -11.562 -4.444 1.00 97.62 100 VAL A CA 1
ATOM 786 C C . VAL A 1 100 ? 2.064 -12.928 -3.770 1.00 97.62 100 VAL A C 1
ATOM 788 O O . VAL A 1 100 ? 1.089 -13.416 -3.200 1.00 97.62 100 VAL A O 1
ATOM 791 N N . TYR A 1 101 ? 3.245 -13.542 -3.828 1.00 95.88 101 TYR A N 1
ATOM 792 C CA . TYR A 1 101 ? 3.570 -14.695 -2.992 1.00 95.88 101 TYR A CA 1
ATOM 793 C C . TYR A 1 101 ? 4.438 -14.241 -1.824 1.00 95.88 101 TYR A C 1
ATOM 795 O O . TYR A 1 101 ? 5.447 -13.573 -2.043 1.00 95.88 101 TYR A O 1
ATOM 803 N N . MET A 1 102 ? 4.057 -14.614 -0.607 1.00 93.69 102 MET A N 1
ATOM 804 C CA . MET A 1 102 ? 4.848 -14.401 0.605 1.00 93.69 102 MET A CA 1
ATOM 805 C C . MET A 1 102 ? 4.928 -15.733 1.342 1.00 93.69 102 MET A C 1
ATOM 807 O O . MET A 1 102 ? 3.895 -16.342 1.610 1.00 93.69 102 MET A O 1
ATOM 811 N N . LEU A 1 103 ? 6.148 -16.212 1.611 1.00 90.62 103 LEU A N 1
ATOM 812 C CA . LEU A 1 103 ? 6.390 -17.508 2.265 1.00 90.62 103 LEU A CA 1
ATOM 813 C C . LEU A 1 103 ? 5.641 -18.678 1.588 1.00 90.62 103 LEU A C 1
ATOM 815 O O . LEU A 1 103 ? 5.053 -19.528 2.244 1.00 90.62 103 LEU A O 1
ATOM 819 N N . GLY A 1 104 ? 5.602 -18.682 0.250 1.00 92.88 104 GLY A N 1
ATOM 820 C CA . GLY A 1 104 ? 4.907 -19.705 -0.545 1.00 92.88 104 GLY A CA 1
ATOM 821 C C . GLY A 1 104 ? 3.381 -19.550 -0.631 1.00 92.88 104 GLY A C 1
ATOM 822 O O . GLY A 1 104 ? 2.752 -20.206 -1.457 1.00 92.88 104 GLY A O 1
ATOM 823 N N . LEU A 1 105 ? 2.776 -18.644 0.141 1.00 94.88 105 LEU A N 1
ATOM 824 C CA . LEU A 1 105 ? 1.332 -18.412 0.150 1.00 94.88 105 LEU A CA 1
ATOM 825 C C . LEU A 1 105 ? 0.941 -17.256 -0.775 1.00 94.88 105 LEU A C 1
ATOM 827 O O . LEU A 1 105 ? 1.640 -16.246 -0.864 1.00 94.88 105 LEU A O 1
ATOM 831 N N . LYS A 1 106 ? -0.193 -17.399 -1.469 1.00 96.44 106 LYS A N 1
ATOM 832 C CA . LYS A 1 106 ? -0.739 -16.387 -2.384 1.00 96.44 106 LYS A CA 1
ATOM 833 C C . LYS A 1 106 ? -1.576 -15.367 -1.611 1.00 96.44 106 LYS A C 1
ATOM 835 O O . LYS A 1 106 ? -2.570 -15.732 -0.989 1.00 96.44 106 LYS A O 1
ATOM 840 N N . PHE A 1 107 ? -1.232 -14.089 -1.728 1.00 97.31 107 PHE A N 1
ATOM 841 C CA . PHE A 1 107 ? -1.969 -12.983 -1.120 1.00 97.31 107 PHE A CA 1
ATOM 842 C C . PHE A 1 107 ? -2.519 -12.051 -2.200 1.00 97.31 107 PHE A C 1
ATOM 844 O O . PHE A 1 107 ? -1.730 -11.527 -2.990 1.00 97.31 107 PHE A O 1
ATOM 851 N N . PRO A 1 108 ? -3.842 -11.812 -2.254 1.00 97.75 108 PRO A N 1
ATOM 852 C CA . PRO A 1 108 ? -4.396 -10.802 -3.146 1.00 97.75 108 PRO A CA 1
ATOM 853 C C . PRO A 1 108 ? -3.928 -9.411 -2.712 1.00 97.75 108 PRO A C 1
ATOM 855 O O . PRO A 1 108 ? -3.768 -9.144 -1.513 1.00 97.75 108 PRO A O 1
ATOM 858 N N . VAL A 1 109 ? -3.725 -8.531 -3.690 1.00 98.31 109 VAL A N 1
ATOM 859 C CA . VAL A 1 109 ? -3.237 -7.172 -3.445 1.00 98.31 109 VAL A CA 1
ATOM 860 C C . VAL A 1 109 ? -4.122 -6.109 -4.061 1.00 98.31 109 VAL A C 1
ATOM 862 O O . VAL A 1 109 ? -4.773 -6.324 -5.080 1.00 98.31 109 VAL A O 1
ATOM 865 N N . VAL A 1 110 ? -4.071 -4.927 -3.461 1.00 98.19 110 VAL A N 1
ATOM 866 C CA . VAL A 1 110 ? -4.541 -3.684 -4.067 1.00 98.19 110 VAL A CA 1
ATOM 867 C C . VAL A 1 110 ? -3.309 -2.883 -4.459 1.00 98.19 110 VAL A C 1
ATOM 869 O O . VAL A 1 110 ? -2.406 -2.701 -3.646 1.00 98.19 110 VAL A O 1
ATOM 872 N N . VAL A 1 111 ? -3.248 -2.420 -5.704 1.00 97.50 111 VAL A N 1
ATOM 873 C CA . VAL A 1 111 ? -2.121 -1.621 -6.197 1.00 97.50 111 VAL A CA 1
ATOM 874 C C . VAL A 1 111 ? -2.600 -0.204 -6.466 1.00 97.50 111 VAL A C 1
ATOM 876 O O . VAL A 1 111 ? -3.504 -0.008 -7.278 1.00 97.50 111 VAL A O 1
ATOM 879 N N . LYS A 1 112 ? -1.972 0.781 -5.820 1.00 96.81 112 LYS A N 1
ATOM 880 C CA . LYS A 1 112 ? -2.223 2.204 -6.057 1.00 96.81 112 LYS A CA 1
ATOM 881 C C . LYS A 1 112 ? -0.912 2.928 -6.340 1.00 96.81 112 LYS A C 1
ATOM 883 O O . LYS A 1 112 ? -0.142 3.260 -5.440 1.00 96.81 112 LYS A O 1
ATOM 888 N N . GLY A 1 113 ? -0.660 3.164 -7.623 1.00 95.19 113 GLY A N 1
ATOM 889 C CA . GLY A 1 113 ? 0.614 3.690 -8.094 1.00 95.19 113 GLY A CA 1
ATOM 890 C C . 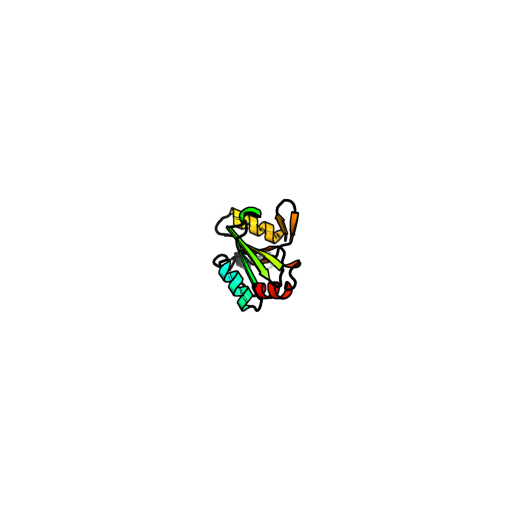GLY A 1 113 ? 1.783 2.802 -7.649 1.00 95.19 113 GLY A C 1
ATOM 891 O O . GLY A 1 113 ? 1.792 1.607 -7.935 1.00 95.19 113 GLY A O 1
ATOM 892 N N . THR A 1 114 ? 2.744 3.375 -6.927 1.00 97.25 114 THR A N 1
ATOM 893 C CA . THR A 1 114 ? 3.928 2.696 -6.374 1.00 97.25 114 THR A CA 1
ATOM 894 C C . THR A 1 114 ? 3.678 1.939 -5.070 1.00 97.25 114 THR A C 1
ATOM 896 O O . THR A 1 114 ? 4.603 1.327 -4.531 1.00 97.25 114 THR A O 1
ATOM 899 N N . PHE A 1 115 ? 2.443 1.940 -4.570 1.00 98.31 115 PHE A N 1
ATOM 900 C CA . PHE A 1 115 ? 2.070 1.289 -3.322 1.00 98.31 115 PHE A CA 1
ATOM 901 C C . PHE A 1 115 ? 1.316 -0.009 -3.605 1.00 98.31 115 PHE A C 1
ATOM 903 O O . PHE A 1 115 ? 0.372 -0.049 -4.396 1.00 98.31 115 PHE A O 1
ATOM 910 N N . VAL A 1 116 ? 1.730 -1.078 -2.932 1.00 98.44 116 VAL A N 1
ATOM 911 C CA . VAL A 1 116 ? 1.088 -2.393 -2.962 1.00 98.44 116 VAL A CA 1
ATOM 912 C C . VAL A 1 116 ? 0.595 -2.703 -1.560 1.00 98.44 116 VAL A C 1
ATOM 914 O O . VAL A 1 116 ? 1.376 -2.705 -0.612 1.00 98.44 116 VAL A O 1
ATOM 917 N N . LEU A 1 117 ? -0.699 -2.967 -1.431 1.00 98.50 117 LEU A N 1
ATOM 918 C CA . LEU A 1 117 ? -1.339 -3.273 -0.165 1.00 98.50 117 LEU A CA 1
ATOM 919 C C . LEU A 1 117 ? -1.764 -4.740 -0.141 1.00 98.50 117 LEU A C 1
ATOM 921 O O . LEU A 1 117 ? -2.398 -5.218 -1.082 1.00 98.50 117 LEU A O 1
ATOM 925 N N . VAL A 1 118 ? -1.471 -5.439 0.951 1.00 98.12 118 VAL A N 1
ATOM 926 C CA . VAL A 1 118 ? -1.907 -6.821 1.217 1.00 98.12 118 VAL A CA 1
ATOM 927 C C . VAL A 1 118 ? -2.962 -6.836 2.326 1.00 98.12 118 VAL A C 1
ATOM 929 O O . VAL A 1 118 ? -3.044 -5.912 3.131 1.00 98.12 118 VAL A O 1
ATOM 932 N N . ASN A 1 119 ? -3.771 -7.896 2.384 1.00 97.00 119 ASN A N 1
ATOM 933 C CA . ASN A 1 119 ? -4.793 -8.134 3.421 1.00 97.00 119 ASN A CA 1
ATOM 934 C C . ASN A 1 119 ? -5.936 -7.107 3.534 1.00 97.00 119 ASN A C 1
ATOM 936 O O . ASN A 1 119 ? -6.832 -7.312 4.346 1.00 97.00 119 ASN A O 1
ATOM 940 N N . VAL A 1 120 ? -6.012 -6.097 2.658 1.00 97.81 120 VAL A N 1
ATOM 941 C CA . VAL A 1 120 ? -7.129 -5.124 2.628 1.00 97.81 120 VAL A CA 1
ATOM 942 C C . VAL A 1 120 ? -8.497 -5.815 2.578 1.00 97.81 120 VAL A C 1
ATOM 944 O O . VAL A 1 120 ? -9.420 -5.413 3.273 1.00 97.81 120 VAL A O 1
ATOM 947 N N . HIS A 1 121 ? -8.622 -6.901 1.809 1.00 96.25 121 HIS A N 1
ATOM 948 C CA . HIS A 1 121 ? -9.862 -7.674 1.672 1.00 96.25 121 HIS A CA 1
ATOM 949 C C . HIS A 1 121 ? -10.386 -8.295 2.982 1.00 96.25 121 HIS A C 1
ATOM 951 O O . HIS A 1 121 ? -11.581 -8.576 3.062 1.00 96.25 121 HIS A O 1
ATOM 957 N N . LYS A 1 122 ? -9.516 -8.513 3.981 1.00 95.88 122 LYS A N 1
ATOM 958 C CA . LYS A 1 122 ? -9.871 -9.064 5.302 1.00 95.88 122 LYS A CA 1
ATOM 959 C C . LYS A 1 122 ? -10.149 -7.981 6.344 1.00 95.88 122 LYS A C 1
ATOM 961 O O . LYS A 1 122 ? -10.619 -8.309 7.428 1.00 95.88 122 LYS A O 1
ATOM 966 N N . ASN A 1 123 ? -9.844 -6.719 6.046 1.00 97.88 123 ASN A N 1
ATOM 967 C CA . ASN A 1 123 ? -10.012 -5.634 7.001 1.00 97.88 123 ASN A CA 1
ATOM 968 C C . ASN A 1 123 ? -11.505 -5.239 7.119 1.00 97.88 123 ASN A C 1
ATOM 970 O O . ASN A 1 123 ? -12.158 -5.064 6.083 1.00 97.88 123 ASN A O 1
ATOM 974 N N . PRO A 1 124 ? -12.053 -5.050 8.336 1.00 97.88 124 PRO A N 1
ATOM 975 C CA . PRO A 1 124 ? -13.442 -4.619 8.528 1.00 97.88 124 PRO A CA 1
ATOM 976 C C . PRO A 1 124 ? -13.784 -3.295 7.828 1.00 97.88 124 PRO A C 1
ATOM 978 O O . PRO A 1 124 ? -14.892 -3.118 7.326 1.00 97.88 124 PRO A O 1
ATOM 981 N N . GLU A 1 125 ? -12.819 -2.380 7.721 1.00 98.00 125 GLU A N 1
ATOM 982 C CA . GLU A 1 125 ? -12.971 -1.081 7.063 1.00 98.00 125 GLU A CA 1
ATOM 983 C C . GLU A 1 125 ? -12.493 -1.074 5.601 1.00 98.00 125 GLU A C 1
ATOM 985 O O . GLU A 1 125 ? -12.214 -0.006 5.048 1.00 98.00 125 GLU A O 1
ATOM 990 N N . LYS A 1 126 ? -12.440 -2.235 4.924 1.00 97.88 126 LYS A N 1
ATOM 991 C CA . LYS A 1 126 ? -11.969 -2.347 3.525 1.00 97.88 126 LYS A CA 1
ATOM 992 C C . LYS A 1 126 ? -12.551 -1.276 2.599 1.00 97.88 126 L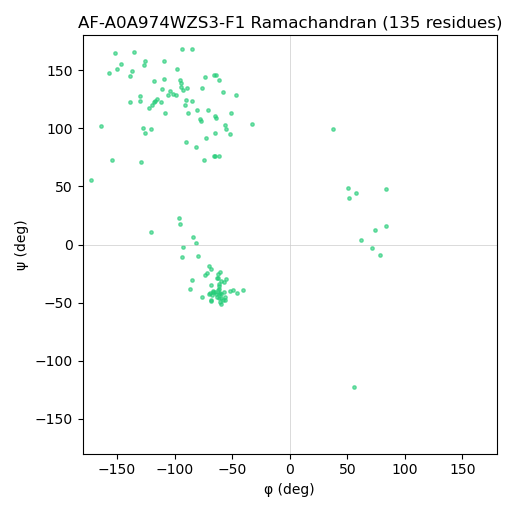YS A C 1
ATOM 994 O O . LYS A 1 126 ? -11.829 -0.712 1.789 1.00 97.88 126 LYS A O 1
ATOM 999 N N . HIS A 1 127 ? -13.841 -0.964 2.734 1.00 97.94 127 HIS A N 1
ATOM 1000 C CA . HIS A 1 127 ? -14.518 0.006 1.876 1.00 97.94 127 HIS A CA 1
ATOM 1001 C C . HIS A 1 127 ? -13.989 1.430 2.078 1.00 97.94 127 HIS A C 1
ATOM 1003 O O . HIS A 1 127 ? -13.792 2.144 1.098 1.00 97.94 127 HIS A O 1
ATOM 1009 N N . LYS A 1 128 ? -13.702 1.830 3.323 1.00 97.94 128 LYS A N 1
ATOM 1010 C CA . LYS A 1 128 ? -13.117 3.144 3.621 1.00 97.94 128 LYS A CA 1
ATOM 1011 C C . LYS A 1 128 ? -11.677 3.229 3.127 1.00 97.94 128 LYS A C 1
ATOM 1013 O O . LYS A 1 128 ? -11.307 4.231 2.527 1.00 97.94 128 LYS A O 1
ATOM 1018 N N . ILE A 1 129 ? -10.898 2.159 3.314 1.00 98.19 129 ILE A N 1
ATOM 1019 C CA . ILE A 1 129 ? -9.519 2.073 2.813 1.00 98.19 129 ILE A CA 1
ATOM 1020 C C . ILE A 1 129 ? -9.510 2.223 1.289 1.00 98.19 129 ILE A C 1
ATOM 1022 O O . ILE A 1 129 ? -8.800 3.074 0.766 1.00 98.19 129 ILE A O 1
ATOM 1026 N N . LEU A 1 130 ? -10.327 1.445 0.573 1.00 98.12 130 LEU A N 1
ATOM 1027 C CA . LEU A 1 130 ? -10.411 1.517 -0.888 1.00 98.12 130 LEU A CA 1
ATOM 1028 C C . LEU A 1 130 ? -10.843 2.907 -1.371 1.00 98.12 130 LEU A C 1
ATOM 1030 O O . LEU A 1 130 ? -10.216 3.438 -2.283 1.00 98.12 130 LEU A O 1
ATOM 1034 N N . LYS A 1 131 ? -11.831 3.524 -0.713 1.00 97.69 131 LYS A N 1
ATOM 1035 C CA . LYS A 1 131 ? -12.270 4.891 -1.023 1.00 97.69 131 LYS A CA 1
ATOM 1036 C C . LYS A 1 131 ? -11.155 5.921 -0.812 1.00 97.69 131 LYS A C 1
ATOM 1038 O O . LYS A 1 131 ? -10.956 6.786 -1.656 1.00 97.69 131 LYS A O 1
ATOM 1043 N N . ALA A 1 132 ? -10.384 5.810 0.271 1.00 97.56 132 ALA A N 1
ATOM 1044 C CA . ALA A 1 132 ? -9.233 6.681 0.511 1.00 97.56 132 ALA A CA 1
ATOM 1045 C C . ALA A 1 132 ? -8.169 6.545 -0.596 1.00 97.56 132 ALA A C 1
ATOM 1047 O O . ALA A 1 132 ? -7.558 7.531 -1.000 1.00 97.56 132 ALA A O 1
ATOM 1048 N N . LEU A 1 133 ? -7.967 5.342 -1.145 1.00 96.06 133 LEU A N 1
ATOM 1049 C CA . LEU A 1 133 ? -7.006 5.127 -2.232 1.00 96.06 133 LEU A CA 1
ATOM 1050 C C . LEU A 1 133 ? -7.421 5.776 -3.554 1.00 96.06 133 LEU A C 1
ATOM 1052 O O . LEU A 1 133 ? -6.559 5.996 -4.402 1.00 96.06 133 LEU A O 1
ATOM 1056 N N . GLU A 1 134 ? -8.697 6.084 -3.781 1.00 94.25 134 GLU A N 1
ATOM 1057 C CA . GLU A 1 134 ? -9.144 6.719 -5.029 1.00 94.25 134 GLU A CA 1
ATOM 1058 C C . GLU A 1 134 ? -8.474 8.085 -5.224 1.00 94.25 134 GLU A C 1
ATOM 1060 O O . GLU A 1 134 ? -7.962 8.371 -6.312 1.00 94.25 134 GLU A O 1
ATOM 1065 N N . THR A 1 135 ? -8.368 8.860 -4.142 1.00 92.94 135 THR A N 1
ATOM 1066 C CA . THR A 1 135 ? -7.814 10.222 -4.116 1.00 92.94 135 THR A CA 1
ATOM 1067 C C . THR A 1 135 ? -6.322 10.288 -3.790 1.00 92.94 135 THR A C 1
ATOM 1069 O O . THR A 1 135 ? -5.752 11.372 -3.809 1.00 92.94 135 THR A O 1
ATOM 1072 N N . PHE A 1 136 ? -5.673 9.153 -3.516 1.00 94.38 136 PHE A N 1
ATOM 1073 C CA . PHE A 1 136 ? -4.241 9.108 -3.216 1.00 94.38 136 PHE A CA 1
ATOM 1074 C C . PHE A 1 136 ? -3.400 9.223 -4.496 1.00 94.38 136 PHE A C 1
ATOM 1076 O O . PHE A 1 136 ? -3.354 8.277 -5.291 1.00 94.38 136 PHE A O 1
ATOM 1083 N N . LYS A 1 137 ? -2.747 10.360 -4.712 1.00 86.38 137 LYS A N 1
ATOM 1084 C CA . LYS A 1 137 ? -1.903 10.645 -5.877 1.00 86.38 137 LYS A CA 1
ATOM 1085 C C . LYS A 1 137 ? -0.701 11.463 -5.449 1.00 86.38 137 LYS A C 1
ATOM 1087 O O . LYS A 1 137 ? -0.906 12.318 -4.562 1.00 86.38 137 LYS A O 1
#